Protein AF-A0A354FFK1-F1 (afdb_monomer_lite)

Foldseek 3Di:
DDDPPDQQVVPNDDPVGRPDDDAPDPVSVVVVCVVPDDPVVDDDDDDPCPVVVDD

pLDDT: mean 96.7, std 2.64, range [81.88, 98.69]

Sequence (55 aa):
KAAPGTIRETFGIDIGRNVIHGSDSEASAAREMSLFFNEQELCNYELSLTLWIYE

Structure (mmCIF, N/CA/C/O backbone):
data_AF-A0A354FFK1-F1
#
_entry.id   AF-A0A354FFK1-F1
#
loop_
_atom_site.group_PDB
_atom_site.id
_atom_site.type_symbol
_atom_site.label_atom_id
_atom_site.label_alt_id
_atom_site.label_comp_id
_atom_site.label_asym_id
_atom_site.label_entity_id
_atom_site.label_seq_id
_atom_site.pdbx_PDB_ins_code
_atom_site.Cartn_x
_atom_site.Cartn_y
_a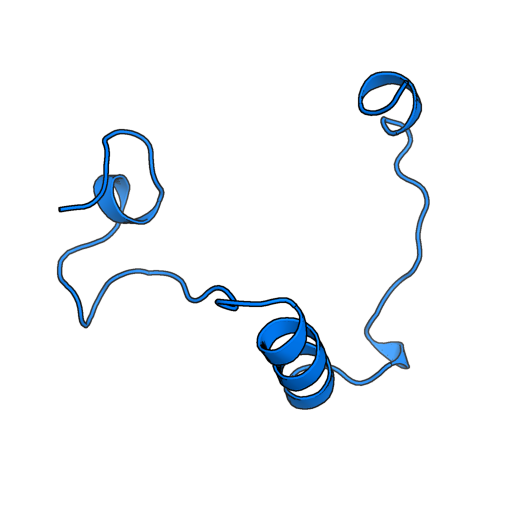tom_site.Cartn_z
_atom_site.occupancy
_atom_site.B_iso_or_equiv
_atom_site.auth_seq_id
_atom_site.auth_comp_id
_atom_site.auth_asym_id
_atom_site.auth_atom_id
_atom_site.pdbx_PDB_model_num
ATOM 1 N N . LYS A 1 1 ? 4.872 -2.065 -18.141 1.00 81.88 1 LYS A N 1
ATOM 2 C CA . LYS A 1 1 ? 5.991 -1.679 -17.242 1.00 81.88 1 LYS A CA 1
ATOM 3 C C . LYS A 1 1 ? 5.485 -0.546 -16.352 1.00 81.88 1 LYS A C 1
ATOM 5 O O . LYS A 1 1 ? 4.647 0.203 -16.837 1.00 81.88 1 LYS A O 1
ATOM 10 N N . ALA A 1 2 ? 5.871 -0.485 -15.077 1.00 94.81 2 ALA A N 1
ATOM 11 C CA . ALA A 1 2 ? 5.382 0.553 -14.164 1.00 94.81 2 ALA A CA 1
ATOM 12 C C . ALA A 1 2 ? 5.824 1.954 -14.636 1.00 94.81 2 ALA A C 1
ATOM 14 O O . ALA A 1 2 ? 6.840 2.069 -15.322 1.00 94.81 2 ALA A O 1
ATOM 15 N N . ALA A 1 3 ? 5.030 2.983 -14.336 1.00 97.06 3 ALA A N 1
ATOM 16 C CA . ALA A 1 3 ? 5.324 4.350 -14.760 1.00 97.06 3 ALA A CA 1
ATOM 17 C C . ALA A 1 3 ? 6.477 4.956 -13.928 1.00 97.06 3 ALA A C 1
ATOM 19 O O . ALA A 1 3 ? 6.599 4.603 -12.748 1.00 97.06 3 ALA A O 1
ATOM 20 N N . PRO A 1 4 ? 7.289 5.867 -14.503 1.00 97.50 4 PRO A N 1
ATOM 21 C CA . PRO A 1 4 ? 8.370 6.534 -13.781 1.00 97.50 4 PRO A CA 1
ATOM 22 C C . PRO A 1 4 ? 7.897 7.197 -12.486 1.00 97.50 4 PRO A C 1
ATOM 24 O O . PRO A 1 4 ? 6.828 7.808 -12.450 1.00 97.50 4 PRO A O 1
ATOM 27 N N . GLY A 1 5 ? 8.691 7.065 -11.424 1.00 96.69 5 GLY A N 1
ATOM 28 C CA . GLY A 1 5 ? 8.394 7.644 -10.107 1.00 96.69 5 GLY A CA 1
ATOM 29 C C . GLY A 1 5 ? 7.451 6.810 -9.233 1.00 96.69 5 GLY A C 1
ATOM 30 O O . GLY A 1 5 ? 7.260 7.134 -8.062 1.00 96.69 5 GLY A O 1
ATOM 31 N N . THR A 1 6 ? 6.891 5.712 -9.750 1.00 98.25 6 THR A N 1
ATOM 32 C CA . THR A 1 6 ? 6.169 4.738 -8.917 1.00 98.25 6 THR A CA 1
ATOM 33 C C . THR A 1 6 ? 7.145 3.826 -8.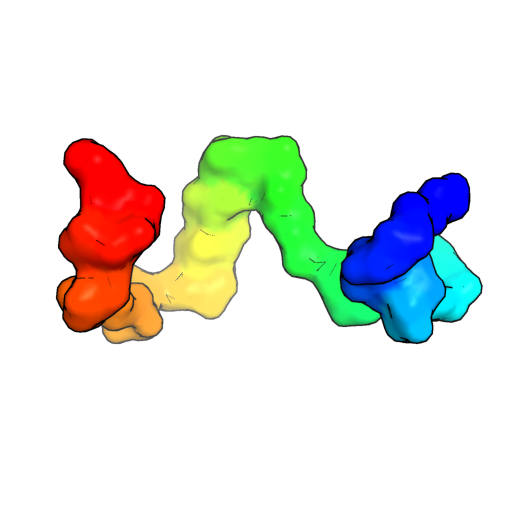171 1.00 98.25 6 THR A C 1
ATOM 35 O O . THR A 1 6 ? 8.207 3.492 -8.688 1.00 98.25 6 THR A O 1
ATOM 38 N N . ILE A 1 7 ? 6.757 3.330 -6.989 1.00 98.00 7 ILE A N 1
ATOM 39 C CA . ILE A 1 7 ? 7.586 2.426 -6.161 1.00 98.00 7 ILE A CA 1
ATOM 40 C C . ILE A 1 7 ? 8.130 1.240 -6.976 1.00 98.00 7 ILE A C 1
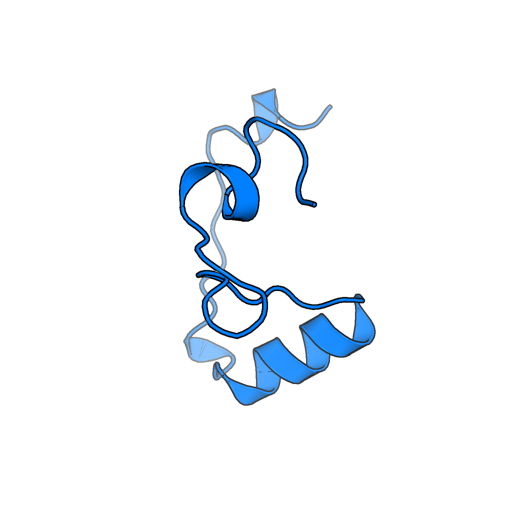ATOM 42 O O . ILE A 1 7 ? 9.305 0.896 -6.879 1.00 98.00 7 ILE A O 1
ATOM 46 N N . ARG A 1 8 ? 7.283 0.614 -7.801 1.00 98.12 8 ARG A N 1
ATOM 47 C CA . ARG A 1 8 ? 7.655 -0.575 -8.584 1.00 98.12 8 ARG A CA 1
ATOM 48 C C . ARG A 1 8 ? 8.614 -0.276 -9.729 1.00 98.12 8 ARG A C 1
ATOM 50 O O . ARG A 1 8 ? 9.361 -1.167 -10.108 1.00 98.12 8 ARG A O 1
ATOM 57 N N . GLU A 1 9 ? 8.563 0.921 -10.301 1.00 97.00 9 GLU A N 1
ATOM 58 C CA . GLU A 1 9 ? 9.513 1.320 -11.341 1.00 97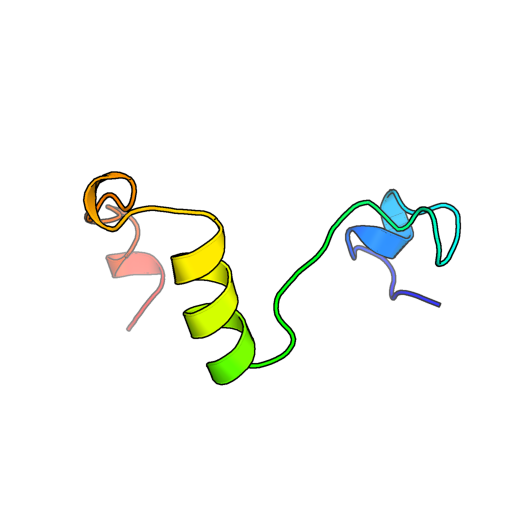.00 9 GLU A CA 1
ATOM 59 C C . GLU A 1 9 ? 10.877 1.632 -10.726 1.00 97.00 9 GLU A C 1
ATOM 61 O O . GLU A 1 9 ? 11.883 1.119 -11.207 1.00 97.00 9 GLU A O 1
ATOM 66 N N . THR A 1 10 ? 10.889 2.360 -9.607 1.00 97.56 10 THR A N 1
ATOM 67 C CA . THR A 1 10 ? 12.121 2.767 -8.924 1.00 97.56 10 THR A CA 1
ATOM 68 C C . THR A 1 10 ? 12.848 1.600 -8.248 1.00 97.56 10 THR A C 1
ATOM 70 O O . THR A 1 10 ? 14.077 1.565 -8.243 1.00 97.56 10 THR A O 1
ATOM 73 N N . PHE A 1 11 ? 12.113 0.653 -7.650 1.00 97.38 11 PHE A N 1
ATOM 74 C CA . PHE A 1 11 ? 12.694 -0.365 -6.760 1.00 97.38 11 PHE A CA 1
ATOM 75 C C . PHE A 1 11 ? 12.404 -1.819 -7.165 1.00 97.38 11 PHE A C 1
ATOM 77 O O . PHE A 1 11 ? 12.988 -2.739 -6.593 1.00 97.38 11 PHE A O 1
ATOM 84 N N . GLY A 1 12 ? 11.491 -2.060 -8.110 1.00 96.12 12 GLY A N 1
ATOM 85 C CA . GLY A 1 12 ? 11.138 -3.408 -8.564 1.00 96.12 12 GLY A CA 1
ATOM 86 C C . GLY A 1 12 ? 12.090 -3.940 -9.633 1.00 96.12 12 GLY A C 1
ATOM 87 O O . GLY A 1 12 ? 12.577 -3.189 -10.474 1.00 96.12 12 GLY A O 1
ATOM 88 N N . ILE A 1 13 ? 12.323 -5.254 -9.630 1.00 94.38 13 ILE A N 1
ATOM 89 C CA . ILE A 1 13 ? 13.204 -5.918 -10.610 1.00 94.38 13 ILE A CA 1
ATOM 90 C C . ILE A 1 13 ? 12.373 -6.659 -11.663 1.00 94.38 13 ILE A C 1
ATOM 92 O O . ILE A 1 13 ? 12.608 -6.524 -12.863 1.00 94.38 13 ILE A O 1
ATOM 96 N N . ASP A 1 14 ? 11.369 -7.416 -11.218 1.00 95.31 14 ASP A N 1
ATOM 97 C CA . ASP A 1 14 ? 10.477 -8.197 -12.074 1.00 95.31 14 ASP A CA 1
ATOM 98 C C . ASP A 1 14 ? 9.086 -8.363 -11.430 1.00 95.31 14 ASP A C 1
ATOM 100 O O . ASP A 1 14 ? 8.810 -7.825 -10.357 1.00 95.31 14 ASP A O 1
ATOM 104 N N . ILE A 1 15 ? 8.181 -9.093 -12.093 1.00 94.56 15 ILE A N 1
ATOM 105 C CA . ILE A 1 15 ? 6.799 -9.292 -11.622 1.00 94.56 15 ILE A CA 1
ATOM 106 C C . ILE A 1 15 ? 6.745 -10.067 -10.295 1.00 94.56 15 ILE A C 1
ATOM 108 O O . ILE A 1 15 ? 5.919 -9.744 -9.444 1.00 94.56 15 ILE A O 1
ATOM 112 N N . GLY A 1 16 ? 7.615 -11.061 -10.101 1.00 96.81 16 GLY A N 1
ATOM 113 C CA . GLY A 1 16 ? 7.702 -11.858 -8.873 1.00 96.81 16 GLY A CA 1
ATOM 114 C C . GLY A 1 16 ? 8.545 -11.208 -7.768 1.00 96.81 16 GLY A C 1
ATOM 115 O O . GLY A 1 16 ? 8.586 -11.721 -6.647 1.00 96.81 16 GLY A O 1
ATOM 116 N N . ARG A 1 17 ? 9.235 -10.105 -8.072 1.00 96.56 17 ARG A N 1
ATOM 117 C CA . ARG A 1 17 ? 10.075 -9.299 -7.174 1.00 96.56 17 ARG A CA 1
ATOM 118 C C . ARG A 1 17 ? 9.740 -7.813 -7.347 1.00 96.56 17 ARG A C 1
ATOM 120 O O . ARG A 1 17 ? 10.584 -7.002 -7.730 1.00 96.56 17 ARG A O 1
ATOM 127 N N . ASN A 1 18 ? 8.483 -7.465 -7.061 1.00 97.31 18 ASN A N 1
ATOM 128 C CA . ASN A 1 18 ? 7.902 -6.133 -7.275 1.00 97.31 18 ASN A CA 1
ATOM 129 C C . ASN A 1 18 ? 7.682 -5.322 -5.978 1.00 97.31 18 ASN A C 1
ATOM 131 O O . ASN A 1 18 ? 6.893 -4.376 -5.972 1.00 97.31 18 ASN A O 1
ATOM 135 N N . VAL A 1 19 ? 8.405 -5.675 -4.908 1.00 97.69 19 VAL A N 1
ATOM 136 C CA . VAL A 1 19 ? 8.557 -4.940 -3.633 1.00 97.69 19 VAL A CA 1
ATOM 137 C C . VAL A 1 19 ? 7.328 -4.904 -2.722 1.00 97.69 19 VAL A C 1
ATOM 139 O O . VAL A 1 19 ? 7.469 -5.165 -1.532 1.00 97.69 19 VAL A O 1
ATOM 142 N N . ILE A 1 20 ? 6.146 -4.569 -3.237 1.00 97.75 20 ILE A N 1
ATOM 143 C CA . ILE A 1 20 ? 4.985 -4.214 -2.411 1.00 97.75 20 ILE A CA 1
ATOM 144 C C . ILE A 1 20 ? 3.674 -4.815 -2.936 1.00 97.75 20 ILE A C 1
ATOM 146 O O . ILE A 1 20 ? 3.441 -4.898 -4.150 1.00 97.75 20 ILE A O 1
ATOM 150 N N . HIS A 1 21 ? 2.804 -5.184 -1.994 1.00 98.19 21 HIS A N 1
ATOM 151 C CA . HIS A 1 21 ? 1.396 -5.533 -2.201 1.00 98.19 21 HIS A CA 1
ATOM 152 C C . HIS A 1 21 ? 0.494 -4.370 -1.771 1.00 98.19 21 HIS A C 1
ATOM 154 O O . HIS A 1 21 ? 0.811 -3.657 -0.824 1.00 98.19 21 HIS A O 1
ATOM 160 N N . GLY A 1 22 ? -0.633 -4.202 -2.454 1.00 97.69 22 GLY A N 1
ATOM 161 C CA . GLY A 1 22 ? -1.704 -3.293 -2.062 1.00 97.69 22 GLY A CA 1
ATOM 162 C C . GLY A 1 22 ? -3.033 -3.877 -2.521 1.00 97.69 22 GLY A C 1
ATOM 163 O O . GLY A 1 22 ? -3.089 -4.481 -3.595 1.00 97.69 22 GLY A O 1
ATOM 164 N N . SER A 1 23 ? -4.071 -3.734 -1.703 1.00 98.56 23 SER A N 1
ATOM 165 C CA . SER A 1 23 ? -5.396 -4.272 -2.004 1.00 98.56 23 SER A CA 1
ATOM 166 C C . SER A 1 23 ? -5.955 -3.661 -3.293 1.00 98.56 23 SER A C 1
ATOM 168 O O . SER A 1 23 ? -5.787 -2.472 -3.561 1.00 98.56 23 SER A O 1
ATOM 170 N N . ASP A 1 24 ? -6.619 -4.482 -4.102 1.00 98.12 24 ASP A N 1
ATOM 171 C CA . ASP A 1 24 ? -7.110 -4.102 -5.434 1.00 98.12 24 ASP A CA 1
ATOM 172 C C . ASP A 1 24 ? -8.531 -3.510 -5.439 1.00 98.12 24 ASP A C 1
ATOM 174 O O . ASP A 1 24 ? -9.006 -3.040 -6.472 1.00 98.12 24 ASP A O 1
ATOM 178 N N . SER A 1 25 ? -9.216 -3.537 -4.295 1.00 98.56 25 SER A N 1
ATOM 179 C CA . SER A 1 25 ? -10.578 -3.037 -4.106 1.00 98.56 25 SER A CA 1
ATOM 180 C C . SER A 1 25 ? -10.874 -2.801 -2.624 1.00 98.56 25 SER A C 1
ATOM 182 O O . SER A 1 25 ? -10.191 -3.345 -1.756 1.00 98.56 25 SER A O 1
ATOM 184 N N . GLU A 1 26 ? -11.934 -2.047 -2.323 1.00 98.50 26 GLU A N 1
ATOM 185 C CA . GLU A 1 26 ? -12.413 -1.845 -0.946 1.00 98.50 26 GLU A CA 1
ATOM 186 C C . GLU A 1 26 ? -12.796 -3.169 -0.267 1.00 98.50 26 GLU A C 1
ATOM 188 O O . GLU A 1 26 ? -12.462 -3.398 0.895 1.00 98.50 26 GLU A O 1
ATOM 193 N N . ALA A 1 27 ? -13.434 -4.082 -1.010 1.00 98.56 27 ALA A N 1
ATOM 194 C CA . ALA A 1 27 ? -13.798 -5.405 -0.507 1.00 98.56 27 ALA A CA 1
ATOM 195 C C . ALA A 1 27 ? -12.558 -6.251 -0.164 1.00 98.56 27 ALA A C 1
ATOM 197 O O . ALA A 1 27 ? -12.514 -6.891 0.890 1.00 98.56 27 ALA A O 1
ATOM 198 N N . SER A 1 28 ? -11.530 -6.231 -1.022 1.00 98.69 28 SER A N 1
ATOM 199 C CA . SER A 1 28 ? -10.247 -6.880 -0.731 1.00 98.69 28 SER A CA 1
ATOM 200 C C . SER A 1 28 ? -9.546 -6.233 0.459 1.00 98.69 28 SER A C 1
ATOM 202 O O . SER A 1 28 ? -9.032 -6.962 1.301 1.00 98.69 28 SER A O 1
ATOM 204 N N . ALA A 1 29 ? -9.572 -4.901 0.567 1.00 98.56 29 ALA A N 1
ATOM 205 C CA . ALA A 1 29 ? -8.950 -4.167 1.665 1.00 98.56 29 ALA A CA 1
ATOM 206 C C . ALA A 1 29 ? -9.574 -4.527 3.017 1.00 98.56 29 ALA A C 1
ATOM 208 O O . ALA A 1 29 ? -8.850 -4.902 3.934 1.00 98.56 29 ALA A O 1
ATOM 209 N N . ALA A 1 30 ? -10.906 -4.507 3.130 1.00 97.94 30 ALA A N 1
ATOM 210 C CA . ALA A 1 30 ? -11.598 -4.878 4.365 1.00 97.94 30 ALA A CA 1
ATOM 211 C C . ALA A 1 30 ? -11.273 -6.321 4.794 1.00 97.94 30 ALA A C 1
ATOM 213 O O . ALA A 1 30 ? -10.975 -6.583 5.961 1.00 97.94 30 ALA A O 1
ATOM 214 N N . ARG A 1 31 ? -11.259 -7.255 3.832 1.00 98.38 31 ARG A N 1
ATOM 215 C CA . ARG A 1 31 ? -10.885 -8.655 4.072 1.00 98.38 31 ARG A CA 1
ATOM 216 C C . ARG A 1 31 ? -9.432 -8.785 4.533 1.00 98.38 31 ARG A C 1
ATOM 218 O O . ARG A 1 31 ? -9.175 -9.457 5.526 1.00 98.38 31 ARG A O 1
ATOM 225 N N . GLU A 1 32 ? -8.491 -8.166 3.825 1.00 98.69 32 GLU A N 1
ATOM 226 C CA . GLU A 1 32 ? -7.057 -8.235 4.133 1.00 98.69 32 GLU A CA 1
ATOM 227 C C . GLU A 1 32 ? -6.727 -7.564 5.470 1.00 98.69 32 GLU A C 1
ATOM 229 O O . GLU A 1 32 ? -5.995 -8.147 6.265 1.00 98.69 32 GLU A O 1
ATOM 234 N N . MET A 1 33 ? -7.317 -6.405 5.775 1.00 98.06 33 MET A N 1
ATOM 235 C CA . MET A 1 33 ? -7.159 -5.745 7.075 1.00 98.06 33 MET A CA 1
ATOM 236 C C . MET A 1 33 ? -7.533 -6.679 8.229 1.00 98.06 33 MET A C 1
ATOM 238 O O . MET A 1 33 ? -6.728 -6.858 9.136 1.00 98.06 33 MET A O 1
ATOM 242 N N . SER A 1 34 ? -8.701 -7.330 8.153 1.00 97.69 34 SER A N 1
ATOM 243 C CA . SER A 1 34 ? -9.152 -8.286 9.179 1.00 97.69 34 SER A CA 1
ATOM 244 C C . SER A 1 34 ? -8.319 -9.571 9.248 1.00 97.69 34 SER A C 1
ATOM 246 O O . SER A 1 34 ? -8.328 -10.262 10.262 1.00 97.69 34 SER A O 1
ATOM 248 N N . LEU A 1 35 ? -7.614 -9.915 8.164 1.00 98.31 35 LEU A N 1
ATOM 249 C CA . LEU A 1 35 ? -6.739 -11.084 8.109 1.00 98.31 35 LEU A CA 1
ATOM 250 C C . LEU A 1 35 ? -5.396 -10.815 8.796 1.00 98.31 35 LEU A C 1
ATOM 252 O O . LEU A 1 35 ? -4.854 -11.712 9.437 1.00 98.31 35 LEU A O 1
ATOM 256 N N . PHE A 1 36 ? -4.839 -9.615 8.613 1.00 98.50 36 PHE A N 1
ATOM 257 C CA . PHE A 1 36 ? -3.494 -9.275 9.083 1.00 98.50 36 PHE A CA 1
ATOM 258 C C . PHE A 1 36 ? -3.461 -8.588 10.448 1.00 98.50 36 PHE A C 1
ATOM 260 O O . PHE A 1 36 ? -2.433 -8.671 11.115 1.00 98.50 36 PHE A O 1
ATOM 267 N N . PHE A 1 37 ? -4.544 -7.926 10.856 1.00 98.31 37 PHE A N 1
ATOM 268 C CA . PHE A 1 37 ? -4.594 -7.143 12.087 1.00 98.31 37 PHE A CA 1
ATOM 269 C C . PHE A 1 37 ? -5.858 -7.454 12.882 1.00 98.31 37 PHE A C 1
ATOM 271 O O . PHE A 1 37 ? -6.958 -7.540 12.332 1.00 98.31 37 PHE A O 1
ATOM 278 N N . ASN A 1 38 ? -5.709 -7.551 14.198 1.00 98.00 38 ASN A N 1
ATOM 279 C CA . ASN A 1 38 ? -6.830 -7.483 15.121 1.00 98.00 38 ASN A CA 1
ATOM 280 C C . ASN A 1 38 ? -7.302 -6.033 15.255 1.00 98.00 38 ASN A C 1
ATOM 282 O O . ASN A 1 38 ? -6.529 -5.089 15.093 1.00 98.00 38 ASN A O 1
ATOM 286 N N . GLU A 1 39 ? -8.564 -5.840 15.636 1.00 95.88 39 GLU A N 1
ATOM 287 C CA . GLU A 1 39 ? -9.138 -4.498 15.800 1.00 95.88 39 GLU A CA 1
ATOM 288 C C . GLU A 1 39 ? -8.352 -3.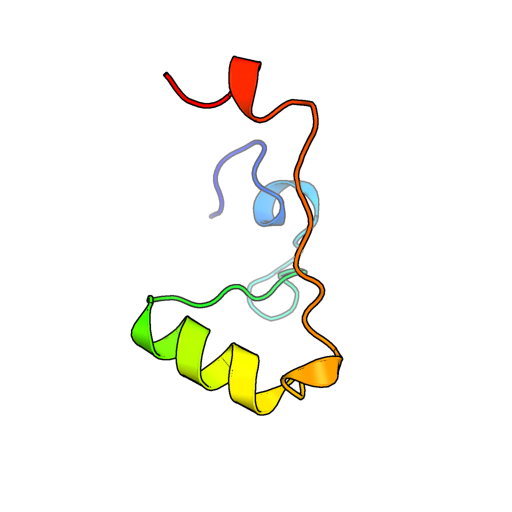635 16.799 1.00 95.88 39 GLU A C 1
ATOM 290 O O . GLU A 1 39 ? -8.227 -2.430 16.607 1.00 95.88 39 GLU A O 1
ATOM 295 N N . GLN A 1 40 ? -7.768 -4.242 17.838 1.00 97.25 40 GLN A N 1
ATOM 296 C CA . GLN A 1 40 ? -6.992 -3.530 18.859 1.00 97.25 40 GLN A CA 1
ATOM 297 C C . GLN A 1 40 ? -5.621 -3.049 18.357 1.00 97.25 40 GLN A C 1
ATOM 299 O O . GLN A 1 40 ? -5.000 -2.212 19.009 1.00 97.25 40 GLN A O 1
ATOM 304 N N . GLU A 1 41 ? -5.140 -3.561 17.220 1.00 97.88 41 GLU A N 1
ATOM 305 C CA . GLU A 1 41 ? -3.897 -3.113 16.576 1.00 97.88 41 GLU A CA 1
ATOM 306 C C . GLU A 1 41 ? -4.131 -1.882 15.682 1.00 97.88 41 GLU A C 1
ATOM 308 O O . GLU A 1 41 ? -3.178 -1.212 15.282 1.00 97.88 41 GLU A O 1
ATOM 313 N N . LEU A 1 42 ? -5.396 -1.554 15.389 1.00 96.94 42 LEU A N 1
ATOM 314 C CA . LEU A 1 42 ? -5.777 -0.395 14.589 1.00 96.94 42 LEU A CA 1
ATOM 315 C C . LEU A 1 42 ? -5.940 0.840 15.482 1.00 96.94 42 LEU A C 1
ATOM 317 O O . LEU A 1 42 ? -6.941 1.026 16.174 1.00 96.94 42 LEU A O 1
ATOM 321 N N . CYS A 1 43 ? -4.947 1.724 15.444 1.00 96.69 43 CYS A N 1
ATOM 322 C CA . CYS A 1 43 ? -4.962 2.966 16.208 1.00 96.69 43 CYS A CA 1
ATOM 323 C C . CYS A 1 43 ? -5.745 4.060 15.477 1.00 96.69 43 CYS A C 1
ATOM 325 O O . CYS A 1 43 ? -5.350 4.493 14.394 1.00 96.69 43 CYS A O 1
ATOM 327 N N . ASN A 1 44 ? -6.803 4.571 16.107 1.00 95.81 44 ASN A N 1
ATOM 328 C CA . ASN A 1 44 ? -7.458 5.794 15.656 1.00 95.81 44 ASN A CA 1
ATOM 329 C C . ASN A 1 44 ? -6.726 7.023 16.211 1.00 95.81 44 ASN A C 1
ATOM 331 O O . ASN A 1 44 ? -6.421 7.081 17.404 1.00 95.81 44 ASN A O 1
ATOM 335 N N . TYR A 1 45 ? -6.444 8.002 15.357 1.00 95.44 45 TYR A N 1
ATOM 336 C CA . TYR A 1 45 ? -5.750 9.228 15.733 1.00 95.44 45 TYR A CA 1
ATOM 337 C C . TYR A 1 45 ? -6.125 10.372 14.793 1.00 95.44 45 TYR A C 1
ATOM 339 O O . TYR A 1 45 ? -6.562 10.156 13.664 1.00 95.44 45 TYR A O 1
ATOM 347 N N . GLU A 1 46 ? -5.924 11.599 15.263 1.00 95.94 46 GLU A N 1
ATOM 348 C CA . GLU A 1 46 ? -6.138 12.799 14.464 1.00 95.94 46 GLU A CA 1
ATOM 349 C C . GLU A 1 46 ? -4.806 13.296 13.893 1.00 95.94 46 GLU A C 1
ATOM 351 O O . GLU A 1 46 ? -3.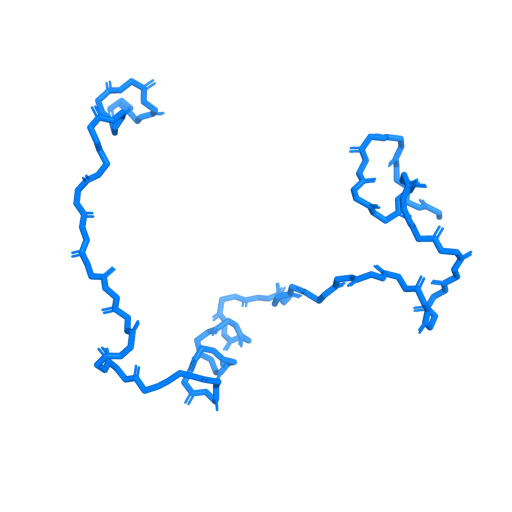836 13.524 14.621 1.00 95.94 46 GLU A O 1
ATOM 356 N N . LEU A 1 47 ? -4.751 13.471 12.573 1.00 96.50 47 LEU A N 1
ATOM 357 C CA . LEU A 1 47 ? -3.613 14.100 11.911 1.00 96.50 47 LEU A CA 1
ATOM 358 C C . LEU A 1 47 ? -3.727 15.620 12.056 1.00 96.50 47 LEU A C 1
ATOM 360 O O . LEU A 1 47 ? -4.673 16.219 11.551 1.00 96.50 47 LEU A O 1
ATOM 364 N N . SER A 1 48 ? -2.725 16.272 12.648 1.00 95.81 48 SER A N 1
ATOM 365 C CA . SER A 1 48 ? -2.687 17.743 12.771 1.00 95.81 48 SER A CA 1
ATOM 366 C C . SER A 1 48 ? -2.707 18.471 11.420 1.00 95.81 48 SER A C 1
ATOM 368 O O . SER A 1 48 ? -3.082 19.637 11.336 1.00 95.81 48 SER A O 1
ATOM 370 N N . LEU A 1 49 ? -2.316 17.772 10.353 1.00 97.06 49 LEU A N 1
ATOM 371 C CA . LEU A 1 49 ? -2.319 18.276 8.984 1.00 97.06 49 LEU A CA 1
ATOM 372 C C . LEU A 1 49 ? -3.669 18.125 8.276 1.00 97.06 49 LEU A C 1
ATOM 374 O O . LEU A 1 49 ? -3.800 18.627 7.166 1.00 97.06 49 LEU A O 1
ATOM 378 N N . THR A 1 50 ? -4.665 17.470 8.887 1.00 96.38 50 THR A N 1
ATOM 379 C CA . THR A 1 50 ? -5.978 17.214 8.259 1.00 96.38 50 THR A CA 1
ATOM 380 C C . THR A 1 50 ? -6.600 18.498 7.708 1.00 96.38 50 THR A C 1
ATOM 382 O O . THR A 1 50 ? -7.067 18.494 6.574 1.00 96.38 50 THR A O 1
ATOM 385 N N . LEU A 1 51 ? -6.489 19.607 8.454 1.00 95.25 51 LEU A N 1
ATOM 386 C CA . LEU A 1 51 ? -6.993 20.939 8.079 1.00 95.25 51 LEU A CA 1
ATOM 387 C C . LEU A 1 51 ? -6.373 21.524 6.800 1.00 95.25 51 LEU A C 1
ATOM 389 O O . LEU A 1 51 ? -6.921 22.458 6.229 1.00 95.25 51 LEU A O 1
ATOM 393 N N . TRP A 1 52 ? -5.206 21.030 6.386 1.00 96.44 52 TRP A N 1
ATOM 394 C CA . TRP A 1 52 ? -4.503 21.488 5.184 1.00 96.44 52 TRP A CA 1
ATOM 395 C C . TRP A 1 52 ? -4.618 20.500 4.018 1.00 96.44 52 TRP A C 1
ATOM 397 O O . TRP A 1 52 ? -4.179 20.815 2.915 1.00 96.44 52 TRP A O 1
ATOM 407 N N . ILE A 1 53 ? -5.146 19.297 4.262 1.00 96.62 53 ILE A N 1
ATOM 408 C CA . ILE A 1 53 ? -5.265 18.221 3.266 1.00 96.62 53 ILE A CA 1
ATOM 409 C C . ILE A 1 53 ? -6.679 18.174 2.686 1.00 96.62 53 ILE A C 1
ATOM 411 O O . ILE A 1 53 ? -6.833 17.967 1.484 1.00 96.62 53 ILE A O 1
ATOM 415 N N . TYR A 1 54 ? -7.690 18.349 3.536 1.00 94.38 54 TYR A N 1
ATOM 416 C CA . TYR A 1 54 ? -9.098 18.295 3.160 1.00 94.38 54 TYR A CA 1
ATOM 417 C C . TYR A 1 54 ? -9.736 19.679 3.324 1.00 94.38 54 TYR A C 1
ATOM 419 O O . TYR A 1 54 ? -9.426 20.378 4.288 1.00 94.38 54 TYR A O 1
ATOM 427 N N . GLU A 1 55 ? -10.590 20.058 2.369 1.00 88.00 55 GLU A N 1
ATOM 428 C CA . GLU A 1 55 ? -11.472 21.234 2.468 1.00 88.00 55 GLU A CA 1
ATOM 429 C C . GLU A 1 55 ? -12.669 20.951 3.385 1.00 88.00 55 GLU A C 1
ATOM 431 O O . GLU A 1 55 ? -13.216 19.824 3.309 1.00 88.00 55 GLU A O 1
#

Secondary structure (DSSP, 8-state):
-PPTTSHHHHH--BTTB-S----SSHHHHHHHHHHH--GGG------TTHHHH--

Radius of gyration: 15.86 Å; chains: 1; bounding box: 27×33×36 Å